Protein AF-A0A2V8IV79-F1 (afdb_monomer)

Radius of gyration: 15.69 Å; Cα contacts (8 Å, |Δi|>4): 35; chains: 1; bounding box: 48×17×33 Å

Nearest PDB structures (foldseek):
  1tfe-assembly1_A-2  TM=7.628E-01  e=1.329E+00  Thermus thermophilus
  3ro4-assembly1_B  TM=9.364E-01  e=3.632E+00  Homo sapiens
  2hlz-assembly1_B  TM=7.466E-01  e=1.858E+00  Homo sapiens
  5zwa-assembly1_B  TM=8.436E-01  e=6.638E+00  Salmonella enterica
  4eum-assembly1_A  TM=7.626E-01  e=6.638E+00  Oceanicola granulosus HTCC2516

Secondary structure (DSSP, 8-state):
-PPTT--SHHHHHHHHHHHHHHHHTT--HHHHHHHHHHHHHHHHHHHHHHHHHHHHHTS---

Sequence (62 aa):
MPPRGVKGAKNKRMYEKIKKSAKGRGRSAKTAKRIAAATVNKRRSSAKRSRAAKKSSGGKKK

pLDDT: mean 82.87, std 13.77, range [49.38, 97.06]

Foldseek 3Di:
DQDPQQDDDVLVVQLVVQLVVCVVVVDDSVVSSVRSRVVSNVVVVVVVVVVVVVVVVVPDDD

Mean predicted aligned error: 6.94 Å

Structure (mmCIF, N/CA/C/O backbone):
data_AF-A0A2V8IV79-F1
#
_entry.id   AF-A0A2V8IV79-F1
#
loop_
_atom_site.group_PDB
_atom_site.id
_atom_site.type_symbol
_atom_site.label_atom_id
_atom_site.label_alt_id
_atom_site.label_comp_id
_atom_site.label_asym_id
_atom_site.label_entity_id
_atom_site.label_seq_id
_atom_site.pdbx_PDB_ins_code
_atom_site.Cartn_x
_atom_site.Cartn_y
_atom_site.Cartn_z
_atom_site.occupancy
_atom_site.B_iso_or_equiv
_atom_site.auth_seq_id
_atom_site.auth_comp_id
_atom_site.auth_asym_id
_atom_site.auth_atom_id
_atom_site.pdbx_PDB_model_num
ATOM 1 N N . MET A 1 1 ? -9.433 10.813 -4.292 1.00 55.03 1 MET A N 1
ATOM 2 C CA . MET A 1 1 ? -8.140 10.630 -4.992 1.00 55.03 1 MET A CA 1
ATOM 3 C C . MET A 1 1 ? -7.240 9.656 -4.232 1.00 55.03 1 MET A C 1
ATOM 5 O O . MET A 1 1 ? -7.153 9.785 -3.012 1.00 55.03 1 MET A O 1
ATOM 9 N N . PRO A 1 2 ? -6.595 8.674 -4.893 1.00 60.50 2 PRO A N 1
ATOM 10 C CA . PRO A 1 2 ? -5.589 7.842 -4.242 1.00 60.50 2 PRO A CA 1
ATOM 11 C C . PRO A 1 2 ? -4.360 8.695 -3.864 1.00 60.50 2 PRO A C 1
ATOM 13 O O . PRO A 1 2 ? -4.035 9.647 -4.575 1.00 60.50 2 PRO A O 1
ATOM 16 N N . PRO A 1 3 ? -3.684 8.388 -2.746 1.00 68.62 3 PRO A N 1
ATOM 17 C CA . PRO A 1 3 ? -2.594 9.203 -2.220 1.00 68.62 3 PRO A CA 1
ATOM 18 C C . PRO A 1 3 ? -1.403 9.294 -3.186 1.00 68.62 3 PRO A C 1
ATOM 20 O O . PRO A 1 3 ? -1.149 8.381 -3.983 1.00 68.62 3 PRO A O 1
ATOM 23 N N . ARG A 1 4 ? -0.655 10.407 -3.087 1.00 62.81 4 ARG A N 1
ATOM 24 C CA . ARG A 1 4 ? 0.555 10.685 -3.878 1.00 62.81 4 ARG A CA 1
ATOM 25 C C . ARG A 1 4 ? 1.488 9.461 -3.849 1.00 62.81 4 ARG A C 1
ATOM 27 O O . ARG A 1 4 ? 1.955 9.051 -2.793 1.00 62.81 4 ARG A O 1
ATOM 34 N N . GLY A 1 5 ? 1.719 8.848 -5.015 1.00 65.00 5 GLY A N 1
ATOM 35 C CA . GLY A 1 5 ? 2.579 7.661 -5.169 1.00 65.00 5 GLY A CA 1
ATOM 36 C C . GLY A 1 5 ? 1.910 6.448 -5.826 1.00 65.00 5 GLY A C 1
ATOM 37 O O . GLY A 1 5 ? 2.591 5.679 -6.515 1.00 65.00 5 GLY A O 1
ATOM 38 N N . VAL A 1 6 ? 0.579 6.340 -5.743 1.00 71.12 6 VAL A N 1
ATOM 39 C CA . VAL A 1 6 ? -0.217 5.293 -6.409 1.00 71.12 6 VAL A CA 1
ATOM 40 C C . VAL A 1 6 ? -0.413 5.640 -7.895 1.00 71.12 6 VAL A C 1
ATOM 42 O O . VAL A 1 6 ? -1.467 6.106 -8.320 1.00 71.12 6 VAL A O 1
ATOM 45 N N . LYS A 1 7 ? 0.636 5.449 -8.705 1.00 76.69 7 LYS A N 1
ATOM 46 C CA . LYS A 1 7 ? 0.603 5.688 -10.163 1.00 76.69 7 LYS A CA 1
ATOM 47 C C . LYS A 1 7 ? 0.305 4.393 -10.932 1.00 76.69 7 LYS A C 1
ATOM 49 O O . LYS A 1 7 ? 0.918 3.367 -10.641 1.00 76.69 7 LYS A O 1
ATOM 54 N N . GLY A 1 8 ? -0.594 4.456 -11.918 1.00 82.94 8 GLY A N 1
ATOM 55 C CA . GLY A 1 8 ? -0.959 3.344 -12.812 1.00 82.94 8 GLY A CA 1
ATOM 56 C C . GLY A 1 8 ? -2.128 2.467 -12.330 1.00 82.94 8 GLY A C 1
ATOM 57 O O . GLY A 1 8 ? -2.371 2.333 -11.128 1.00 82.94 8 GLY A O 1
ATOM 58 N N . ALA A 1 9 ? -2.839 1.843 -13.279 1.00 86.56 9 ALA A N 1
ATOM 59 C CA . ALA A 1 9 ? -4.065 1.068 -13.035 1.00 86.56 9 ALA A CA 1
ATOM 60 C C . ALA A 1 9 ? -3.870 -0.083 -12.028 1.00 86.56 9 ALA A C 1
ATOM 62 O O . ALA A 1 9 ? -4.623 -0.211 -11.061 1.00 86.56 9 ALA A O 1
ATOM 63 N N . LYS A 1 10 ? -2.782 -0.856 -12.170 1.00 87.81 10 LYS A N 1
ATOM 64 C CA . LYS A 1 10 ? -2.438 -1.962 -11.255 1.00 87.81 10 LYS A CA 1
ATOM 65 C C . LYS A 1 10 ? -2.276 -1.500 -9.805 1.00 87.81 10 LYS A C 1
ATOM 67 O O . LYS A 1 10 ? -2.698 -2.182 -8.873 1.00 87.81 10 LYS A O 1
ATOM 72 N N . ASN A 1 11 ? -1.656 -0.341 -9.600 1.00 89.00 11 ASN A N 1
ATOM 73 C CA . ASN A 1 11 ? -1.402 0.184 -8.261 1.00 89.00 11 ASN A CA 1
ATOM 74 C C . ASN A 1 11 ? -2.676 0.766 -7.639 1.00 89.00 11 ASN A C 1
ATOM 76 O O . ASN A 1 11 ? -2.894 0.554 -6.448 1.00 89.00 11 ASN A O 1
ATOM 80 N N . LYS A 1 12 ? -3.549 1.397 -8.440 1.00 90.06 12 LYS A N 1
ATOM 81 C CA . LYS A 1 12 ? -4.882 1.843 -7.998 1.00 90.06 12 LYS A CA 1
ATOM 82 C C . LYS A 1 12 ? -5.748 0.664 -7.530 1.00 90.06 12 LYS 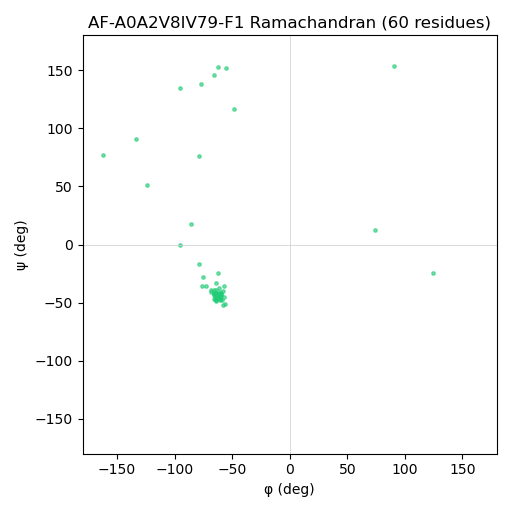A C 1
ATOM 84 O O . LYS A 1 12 ? -6.275 0.708 -6.422 1.00 90.06 12 LYS A O 1
ATOM 89 N N . ARG A 1 13 ? -5.815 -0.432 -8.302 1.00 92.12 13 ARG A N 1
ATOM 90 C CA . ARG A 1 13 ? -6.563 -1.646 -7.907 1.00 92.12 13 ARG A CA 1
ATOM 91 C C . ARG A 1 13 ? -6.027 -2.251 -6.607 1.00 92.12 13 ARG A C 1
ATOM 93 O O . ARG A 1 13 ? -6.805 -2.647 -5.746 1.00 92.12 13 ARG A O 1
ATOM 100 N N . MET A 1 14 ? -4.702 -2.310 -6.446 1.00 92.44 14 MET A N 1
ATOM 101 C CA . MET A 1 14 ? -4.098 -2.868 -5.232 1.00 92.44 14 MET A CA 1
ATOM 102 C C . MET A 1 14 ? -4.354 -1.988 -4.003 1.00 92.44 14 MET A C 1
ATOM 104 O O . MET A 1 14 ? -4.645 -2.513 -2.932 1.00 92.44 14 MET A O 1
ATOM 108 N N . TYR A 1 15 ? -4.304 -0.664 -4.173 1.00 94.38 15 TYR A N 1
ATOM 109 C CA . TYR A 1 15 ? -4.662 0.287 -3.125 1.00 94.38 15 TYR A CA 1
ATOM 110 C C . TYR A 1 15 ? -6.087 0.042 -2.609 1.00 94.38 15 TYR A C 1
ATOM 112 O O . TYR A 1 15 ? -6.273 -0.128 -1.405 1.00 94.38 15 TYR A O 1
ATOM 120 N N . GLU A 1 16 ? -7.077 -0.051 -3.502 1.00 93.56 16 GLU A N 1
ATOM 121 C CA . GLU A 1 16 ? -8.469 -0.277 -3.090 1.00 93.56 16 GLU A CA 1
ATOM 122 C C . GLU A 1 16 ? -8.670 -1.652 -2.437 1.00 93.56 16 GLU A C 1
ATOM 124 O O . GLU A 1 16 ? -9.348 -1.738 -1.412 1.00 93.56 16 GLU A O 1
ATOM 129 N N . LYS A 1 17 ? -8.016 -2.715 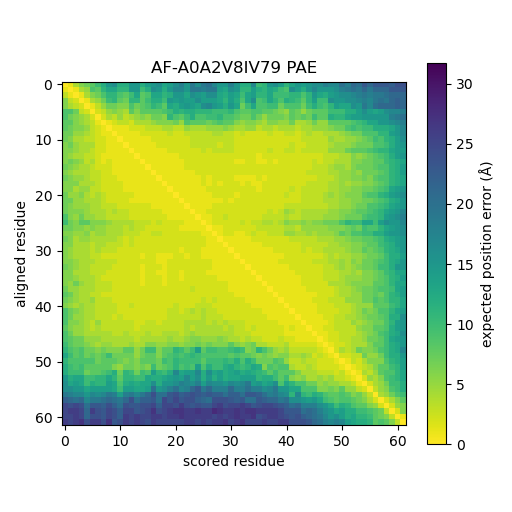-2.933 1.00 95.75 17 LYS A N 1
ATOM 130 C CA . LYS A 1 17 ? -8.071 -4.042 -2.290 1.00 95.75 17 LYS A CA 1
ATOM 131 C C . LYS A 1 17 ? -7.526 -4.022 -0.859 1.00 95.75 17 LYS A C 1
ATOM 133 O O . LYS A 1 17 ? -8.173 -4.539 0.048 1.00 95.75 17 LYS A O 1
ATOM 138 N N . ILE A 1 18 ? -6.363 -3.404 -0.640 1.00 94.50 18 ILE A N 1
ATOM 139 C CA . ILE A 1 18 ? -5.738 -3.340 0.692 1.00 94.50 18 ILE A CA 1
ATOM 140 C C . ILE A 1 18 ? -6.560 -2.461 1.628 1.00 94.50 18 ILE A C 1
ATOM 142 O O . ILE A 1 18 ? -6.775 -2.821 2.781 1.00 94.50 18 ILE A O 1
ATOM 146 N N . LYS A 1 19 ? -7.069 -1.333 1.130 1.00 94.31 19 LYS A N 1
ATOM 147 C CA . LYS A 1 19 ? -7.950 -0.446 1.890 1.00 94.31 19 LYS A CA 1
ATOM 148 C C . LYS A 1 19 ? -9.235 -1.166 2.311 1.00 94.31 19 LYS A C 1
ATOM 150 O O . LYS A 1 19 ? -9.619 -1.045 3.471 1.00 94.31 19 LYS A O 1
ATOM 155 N N . LYS A 1 20 ? -9.872 -1.926 1.410 1.00 95.31 20 LYS A N 1
ATOM 156 C CA . LYS A 1 20 ? -11.061 -2.739 1.721 1.00 95.31 20 LYS A CA 1
ATOM 157 C C . LYS A 1 20 ? -10.735 -3.819 2.756 1.00 95.31 20 LYS A C 1
ATOM 159 O O . LYS A 1 20 ? -11.455 -3.938 3.739 1.00 95.31 20 LYS A O 1
ATOM 164 N N . SER A 1 21 ? -9.614 -4.523 2.594 1.00 97.06 21 SER A N 1
ATOM 165 C CA . SER A 1 21 ?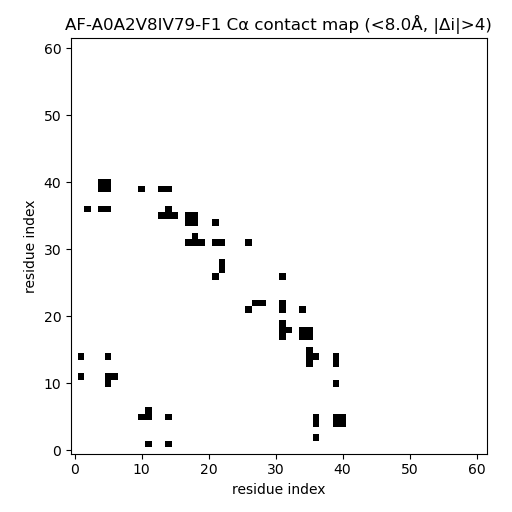 -9.157 -5.539 3.551 1.00 97.06 21 SER A CA 1
ATOM 166 C C . SER A 1 21 ? -8.875 -4.953 4.941 1.00 97.06 21 SER A C 1
ATOM 168 O O . SER A 1 21 ? -9.353 -5.476 5.940 1.00 97.06 21 SER A O 1
ATOM 170 N N . ALA A 1 22 ? -8.166 -3.824 5.022 1.00 95.88 22 ALA A N 1
ATOM 171 C CA . ALA A 1 22 ? -7.857 -3.168 6.291 1.00 95.88 22 ALA A CA 1
ATOM 172 C C . ALA A 1 22 ? -9.118 -2.663 7.007 1.00 95.88 22 ALA A C 1
ATOM 174 O O . ALA A 1 22 ? -9.220 -2.812 8.222 1.00 95.88 22 ALA A O 1
ATOM 175 N N . LYS A 1 23 ? -10.089 -2.116 6.263 1.00 94.94 23 LYS A N 1
ATOM 176 C CA . LYS A 1 23 ? -11.401 -1.751 6.814 1.00 94.94 23 LYS A CA 1
ATOM 177 C C . LYS A 1 23 ? -12.159 -2.968 7.348 1.00 94.94 23 LYS A C 1
ATOM 179 O O . LYS A 1 23 ? -12.685 -2.896 8.448 1.00 94.94 23 LYS A O 1
ATOM 184 N N . GLY A 1 24 ? -12.162 -4.083 6.611 1.00 95.88 24 GLY A N 1
ATOM 185 C CA . GLY A 1 24 ? -12.793 -5.334 7.053 1.00 95.88 24 GLY A CA 1
ATOM 186 C C . GLY A 1 24 ? -12.166 -5.924 8.320 1.00 95.88 24 GLY A C 1
ATOM 187 O O . GLY A 1 24 ? -12.837 -6.608 9.073 1.00 95.88 24 GLY A O 1
ATOM 188 N N . ARG A 1 25 ? -10.900 -5.601 8.606 1.00 95.44 25 ARG A N 1
ATOM 189 C CA . ARG A 1 25 ? -10.205 -5.962 9.855 1.00 95.44 25 ARG A CA 1
ATOM 190 C C . ARG A 1 25 ? -10.433 -4.956 10.997 1.00 95.44 25 ARG A C 1
ATOM 192 O O . ARG A 1 25 ? -9.611 -4.878 11.904 1.00 95.44 25 ARG A O 1
ATOM 199 N N . GLY A 1 26 ? -11.455 -4.105 10.904 1.00 95.50 26 GLY A N 1
ATOM 200 C CA . GLY A 1 26 ? -11.786 -3.109 11.931 1.00 95.50 26 GLY A CA 1
ATOM 201 C C . GLY A 1 26 ? -10.847 -1.898 11.996 1.00 95.50 26 GLY A C 1
ATOM 202 O O . GLY A 1 26 ? -10.891 -1.130 12.954 1.00 95.50 26 GLY A O 1
ATOM 203 N N . ARG A 1 27 ? -9.969 -1.674 11.005 1.00 96.00 27 ARG A N 1
ATOM 204 C CA . ARG A 1 27 ? -9.101 -0.483 11.011 1.00 96.00 27 ARG A CA 1
ATOM 205 C C . ARG A 1 27 ? -9.880 0.756 10.581 1.00 96.00 27 ARG A C 1
ATOM 207 O O . ARG A 1 27 ? -10.584 0.741 9.571 1.00 96.00 27 ARG A O 1
ATOM 214 N N . SER A 1 28 ? -9.638 1.872 11.271 1.00 96.06 28 SER A N 1
ATOM 215 C CA . SER A 1 28 ? -10.206 3.173 10.903 1.00 96.06 28 SER A CA 1
ATOM 216 C C . SER A 1 28 ? -9.877 3.555 9.456 1.00 96.06 28 SER A C 1
ATOM 218 O O . SER A 1 28 ? -8.832 3.186 8.906 1.00 96.06 28 SER A O 1
ATOM 220 N N . ALA A 1 29 ? -10.740 4.352 8.821 1.00 91.31 29 ALA A N 1
ATOM 221 C CA . ALA A 1 29 ? -10.553 4.754 7.427 1.00 91.31 29 ALA A CA 1
ATOM 222 C C . ALA A 1 29 ? -9.206 5.465 7.188 1.00 91.31 29 ALA A C 1
ATOM 224 O O . ALA A 1 29 ? -8.580 5.265 6.144 1.00 91.31 29 ALA A O 1
ATOM 225 N N . LYS A 1 30 ? -8.736 6.262 8.157 1.00 92.50 30 LYS A N 1
ATOM 226 C CA . LYS A 1 30 ? -7.436 6.949 8.109 1.00 92.50 30 LYS A CA 1
ATOM 227 C C . LYS A 1 30 ? -6.281 5.942 8.139 1.00 92.50 30 LYS A C 1
ATOM 229 O O . LYS A 1 30 ? -5.391 6.006 7.289 1.00 92.50 30 LYS A O 1
ATOM 234 N N . THR A 1 31 ? -6.339 4.965 9.043 1.00 94.38 31 THR A N 1
ATOM 235 C CA . THR A 1 31 ? -5.336 3.896 9.152 1.00 94.38 31 THR A CA 1
ATOM 236 C C . THR A 1 31 ? -5.335 2.994 7.920 1.00 94.38 31 THR A C 1
ATOM 238 O O . THR A 1 31 ? -4.274 2.733 7.358 1.00 94.38 31 THR A O 1
ATOM 241 N N . ALA A 1 32 ? -6.505 2.599 7.415 1.00 94.94 32 ALA A N 1
ATOM 242 C CA . ALA A 1 32 ? -6.629 1.796 6.201 1.00 94.94 32 ALA A CA 1
ATOM 243 C C . ALA A 1 32 ? -6.027 2.499 4.971 1.00 94.94 32 ALA A C 1
ATOM 245 O O . ALA A 1 32 ? -5.284 1.883 4.203 1.00 94.94 32 ALA A O 1
ATOM 246 N N . LYS A 1 33 ? -6.285 3.807 4.804 1.00 92.19 33 LYS A N 1
ATOM 247 C CA . LYS A 1 33 ? -5.674 4.621 3.738 1.00 92.19 33 LYS A CA 1
ATOM 248 C C . LYS A 1 33 ? -4.146 4.653 3.860 1.00 92.19 33 LYS A C 1
ATOM 250 O O . LYS A 1 33 ? -3.468 4.517 2.840 1.00 92.19 33 LYS A O 1
ATOM 255 N N . ARG A 1 34 ? -3.613 4.811 5.079 1.00 93.38 34 ARG A N 1
ATOM 256 C CA . ARG A 1 34 ? -2.165 4.830 5.352 1.00 93.38 34 ARG A CA 1
ATOM 257 C C . ARG A 1 34 ? -1.512 3.489 5.015 1.00 93.38 34 ARG A C 1
ATOM 259 O O . ARG A 1 34 ? -0.526 3.479 4.285 1.00 93.38 34 ARG A O 1
ATOM 266 N N . ILE A 1 35 ? -2.095 2.380 5.477 1.00 93.81 35 ILE A N 1
ATOM 267 C CA . ILE A 1 35 ? -1.612 1.019 5.193 1.00 93.81 35 ILE A CA 1
ATOM 268 C C . ILE A 1 35 ? -1.571 0.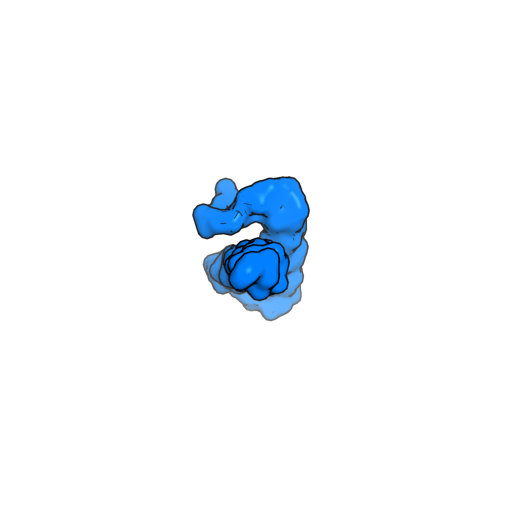787 3.680 1.00 93.81 35 ILE A C 1
ATOM 270 O O . ILE A 1 35 ?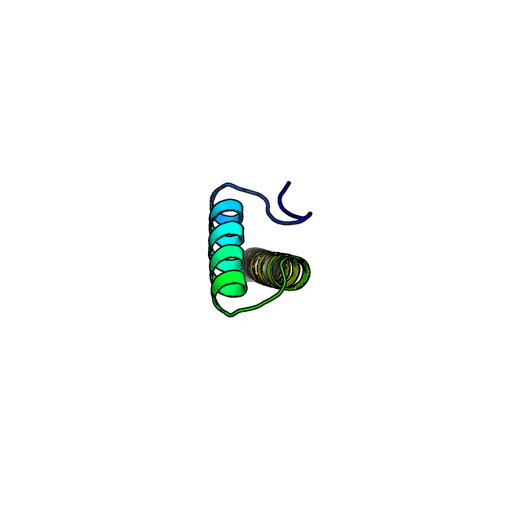 -0.523 0.456 3.133 1.00 93.81 35 ILE A O 1
ATOM 274 N N . ALA A 1 36 ? -2.678 1.053 2.981 1.00 93.25 36 ALA A N 1
ATOM 275 C CA . ALA A 1 36 ? -2.758 0.858 1.537 1.00 93.25 36 ALA A CA 1
ATOM 276 C C . ALA A 1 36 ? -1.727 1.699 0.762 1.00 93.25 36 ALA A C 1
ATOM 278 O O . ALA A 1 36 ? -1.094 1.201 -0.173 1.00 93.25 36 ALA A O 1
ATOM 279 N N . ALA A 1 37 ? -1.519 2.958 1.160 1.00 91.75 37 ALA A N 1
ATOM 280 C CA . ALA A 1 37 ? -0.516 3.827 0.550 1.00 91.75 37 ALA A CA 1
ATOM 281 C C . ALA A 1 37 ? 0.909 3.303 0.774 1.00 91.75 37 ALA A C 1
ATOM 283 O O . ALA A 1 37 ? 1.684 3.198 -0.179 1.00 91.75 37 ALA A O 1
ATOM 284 N N . ALA A 1 38 ? 1.239 2.938 2.016 1.00 91.94 38 ALA A N 1
ATOM 285 C CA . ALA A 1 38 ? 2.557 2.441 2.395 1.00 91.94 38 ALA A CA 1
ATOM 286 C C . ALA A 1 38 ? 2.912 1.153 1.639 1.00 91.94 38 ALA A C 1
ATOM 288 O O . ALA A 1 38 ? 3.999 1.053 1.066 1.00 91.94 38 ALA A O 1
ATOM 289 N N . THR A 1 39 ? 1.977 0.203 1.544 1.00 93.50 39 THR A N 1
ATOM 290 C CA . THR A 1 39 ? 2.199 -1.059 0.824 1.00 93.50 39 THR A CA 1
A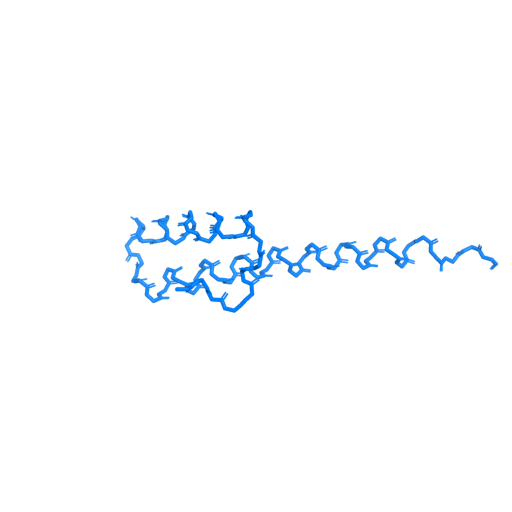TOM 291 C C . THR A 1 39 ? 2.443 -0.832 -0.668 1.00 93.50 39 THR A C 1
ATOM 293 O O . THR A 1 39 ? 3.376 -1.400 -1.242 1.00 93.50 39 THR A O 1
ATOM 296 N N . VAL A 1 40 ? 1.642 0.020 -1.318 1.00 91.94 40 VAL A N 1
ATOM 297 C CA 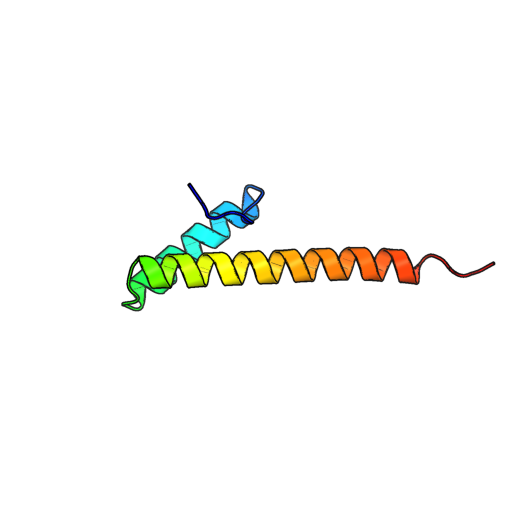. VAL A 1 40 ? 1.825 0.325 -2.746 1.00 91.94 40 VAL A CA 1
ATOM 298 C C . VAL A 1 40 ? 3.144 1.062 -2.989 1.00 91.94 40 VAL A C 1
ATOM 300 O O . VAL A 1 40 ? 3.867 0.720 -3.929 1.00 91.94 40 VAL A O 1
ATOM 303 N N . ASN A 1 41 ? 3.492 2.028 -2.135 1.00 89.31 41 ASN A N 1
ATOM 304 C CA . ASN A 1 41 ? 4.743 2.774 -2.246 1.00 89.31 41 ASN A CA 1
ATOM 305 C C . ASN A 1 41 ? 5.967 1.864 -2.053 1.00 89.31 41 ASN A C 1
ATOM 307 O O . ASN A 1 41 ? 6.891 1.946 -2.865 1.00 89.31 41 ASN A O 1
ATOM 311 N N . LYS A 1 42 ? 5.937 0.942 -1.076 1.00 90.56 42 LYS A N 1
ATOM 312 C CA . LYS A 1 42 ? 6.987 -0.073 -0.855 1.00 90.56 42 LYS A CA 1
ATOM 313 C C . LYS A 1 42 ? 7.162 -0.987 -2.070 1.00 90.56 42 LYS A C 1
ATOM 315 O O . LYS A 1 42 ? 8.280 -1.223 -2.523 1.00 90.56 42 LYS A O 1
ATOM 320 N N . ARG A 1 43 ? 6.062 -1.468 -2.658 1.00 89.81 43 ARG A N 1
ATOM 321 C CA . ARG A 1 43 ? 6.128 -2.300 -3.871 1.00 89.81 43 ARG A CA 1
ATOM 322 C C . ARG A 1 43 ? 6.715 -1.523 -5.053 1.00 89.81 43 ARG A C 1
ATOM 324 O O . ARG A 1 43 ? 7.530 -2.054 -5.804 1.00 89.81 43 ARG A O 1
ATOM 331 N N . ARG A 1 44 ? 6.326 -0.256 -5.220 1.00 87.00 44 ARG A N 1
ATOM 332 C CA . ARG A 1 44 ? 6.852 0.605 -6.288 1.00 87.00 44 ARG A CA 1
ATOM 333 C C . ARG A 1 44 ? 8.345 0.880 -6.115 1.00 87.00 44 ARG A C 1
ATOM 335 O O . ARG A 1 44 ? 9.070 0.841 -7.106 1.00 87.00 44 ARG A O 1
ATOM 342 N N . SER A 1 45 ? 8.800 1.189 -4.900 1.00 87.12 45 SER A N 1
ATOM 343 C CA . SER A 1 45 ? 10.218 1.451 -4.630 1.00 87.12 45 SER A CA 1
ATOM 344 C C . SER A 1 45 ? 11.069 0.200 -4.845 1.00 87.12 45 SER A C 1
ATOM 346 O O . SER A 1 45 ? 12.100 0.293 -5.505 1.00 87.12 45 SER A O 1
ATOM 348 N N . SER A 1 46 ? 10.599 -0.971 -4.407 1.00 86.44 46 SER A N 1
ATOM 349 C CA . SER A 1 46 ? 11.248 -2.259 -4.686 1.00 86.44 46 SER A CA 1
ATOM 350 C C . SER A 1 46 ? 11.372 -2.526 -6.194 1.00 86.44 46 SER A C 1
ATOM 352 O O . SER A 1 46 ? 12.468 -2.787 -6.686 1.00 86.44 46 SER A O 1
ATOM 354 N N . ALA A 1 47 ? 10.293 -2.334 -6.962 1.00 84.75 47 ALA A N 1
ATOM 355 C CA . ALA A 1 47 ? 10.327 -2.499 -8.417 1.00 84.75 47 ALA A CA 1
ATOM 356 C C . ALA A 1 47 ? 11.298 -1.521 -9.107 1.00 84.75 47 ALA A C 1
ATOM 358 O O . ALA A 1 47 ? 11.980 -1.892 -10.061 1.00 84.75 47 ALA A O 1
ATOM 359 N N . LYS A 1 48 ? 11.389 -0.274 -8.623 1.00 82.62 48 LYS A N 1
ATOM 360 C CA . LYS A 1 48 ? 12.370 0.702 -9.121 1.00 82.62 48 LYS A CA 1
ATOM 361 C C . LYS A 1 48 ? 13.806 0.269 -8.825 1.00 82.62 48 LYS A C 1
ATOM 363 O O . LYS A 1 48 ? 14.627 0.308 -9.734 1.00 82.62 48 LYS A O 1
ATOM 368 N N . ARG A 1 49 ? 14.093 -0.164 -7.592 1.00 74.25 49 ARG A N 1
ATOM 369 C CA . ARG A 1 49 ? 15.422 -0.662 -7.197 1.00 74.25 49 ARG A CA 1
ATOM 370 C C . ARG A 1 49 ? 15.835 -1.873 -8.027 1.00 74.25 49 ARG A C 1
ATOM 372 O O . ARG A 1 49 ? 16.954 -1.901 -8.510 1.00 74.25 49 ARG A O 1
ATOM 379 N N . SER A 1 50 ? 14.919 -2.810 -8.276 1.00 76.31 50 SER A N 1
ATOM 380 C CA . SER A 1 50 ? 15.183 -3.974 -9.133 1.00 76.31 50 SER A CA 1
ATOM 381 C C . SER A 1 50 ? 15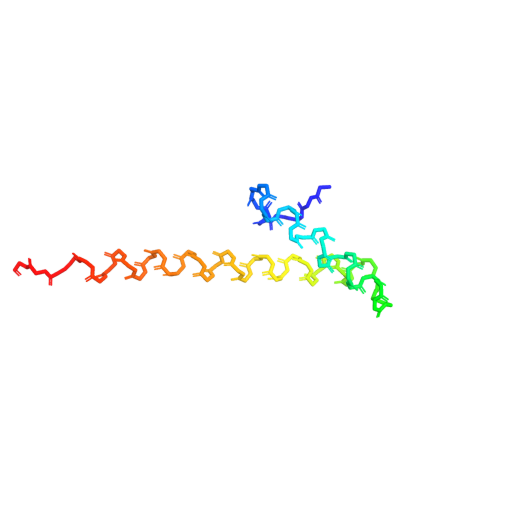.554 -3.573 -10.567 1.00 76.31 50 SER A C 1
ATOM 383 O O . SER A 1 50 ? 16.519 -4.090 -11.121 1.00 76.31 50 SER A O 1
ATOM 385 N N . ARG A 1 51 ? 14.848 -2.598 -11.159 1.00 76.62 51 ARG A N 1
ATOM 386 C CA . ARG A 1 51 ? 15.200 -2.065 -12.488 1.00 76.62 51 ARG A CA 1
ATOM 387 C C . ARG A 1 51 ? 16.560 -1.367 -12.497 1.00 76.62 51 ARG A C 1
ATOM 389 O O . ARG A 1 51 ? 17.318 -1.552 -13.441 1.00 76.62 51 ARG A O 1
ATOM 396 N N . ALA A 1 52 ? 16.859 -0.582 -11.462 1.00 75.25 52 ALA A N 1
ATOM 397 C CA . ALA A 1 52 ? 18.150 0.087 -11.328 1.00 75.25 52 ALA A CA 1
ATOM 398 C C . ALA A 1 52 ? 19.297 -0.928 -11.183 1.00 75.25 52 ALA A C 1
ATOM 400 O O . ALA A 1 52 ? 20.280 -0.824 -11.906 1.00 75.25 52 ALA A O 1
ATOM 401 N N . ALA A 1 53 ? 19.119 -1.954 -10.343 1.00 72.69 53 ALA A N 1
ATOM 402 C CA . ALA A 1 53 ? 20.094 -3.024 -10.134 1.00 72.69 53 ALA A CA 1
ATOM 403 C C . ALA A 1 53 ? 20.384 -3.817 -11.420 1.00 72.69 53 ALA A C 1
ATOM 405 O O . ALA A 1 53 ? 21.539 -4.098 -11.725 1.00 72.69 53 ALA A O 1
ATOM 406 N N . LYS A 1 54 ? 19.351 -4.116 -12.223 1.00 66.69 54 LYS A N 1
ATOM 407 C CA . LYS A 1 54 ? 19.530 -4.758 -13.537 1.00 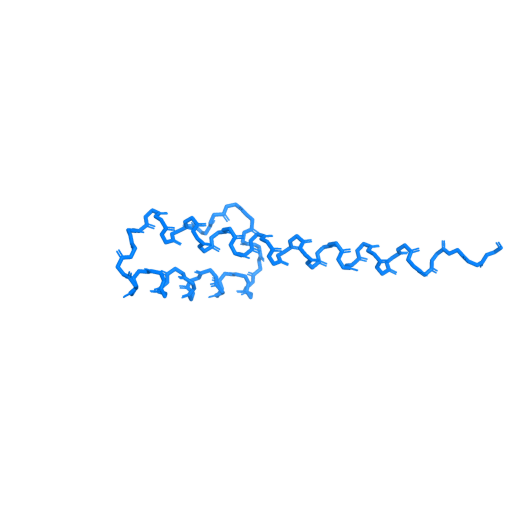66.69 54 LYS A CA 1
ATOM 408 C C . LYS A 1 54 ? 20.298 -3.882 -14.532 1.00 66.69 54 LYS A C 1
ATOM 410 O O . LYS A 1 54 ? 21.027 -4.404 -15.367 1.00 66.69 54 LYS A O 1
ATOM 415 N N . LYS A 1 55 ? 20.136 -2.557 -14.458 1.00 65.00 55 LYS A N 1
ATOM 416 C CA . LYS A 1 55 ? 20.859 -1.621 -15.329 1.00 65.00 55 LYS A CA 1
ATOM 417 C C . LYS A 1 55 ? 22.339 -1.518 -14.941 1.00 65.00 55 LYS A C 1
ATOM 419 O O . LYS A 1 55 ? 23.176 -1.409 -15.827 1.00 65.00 55 LYS A O 1
ATOM 424 N N . SER A 1 56 ? 22.666 -1.590 -13.649 1.00 62.69 56 SER A N 1
ATOM 425 C CA . SER A 1 56 ? 24.059 -1.571 -13.179 1.00 62.69 56 SER A CA 1
ATOM 426 C C . SER A 1 56 ? 24.799 -2.894 -13.401 1.00 62.69 56 SER A C 1
ATOM 428 O O . SER A 1 56 ? 26.009 -2.873 -13.580 1.00 62.69 56 SER A O 1
ATOM 430 N N . SER A 1 57 ? 24.103 -4.037 -13.428 1.00 58.94 57 SER A N 1
ATOM 431 C CA . SER A 1 57 ? 24.737 -5.352 -13.626 1.00 58.94 57 SER A CA 1
ATOM 432 C C . SER A 1 57 ? 25.089 -5.676 -15.085 1.00 58.94 57 SER A C 1
ATOM 434 O O . SER A 1 57 ? 25.869 -6.586 -15.327 1.00 58.94 57 SER A O 1
ATOM 436 N N . GLY A 1 58 ? 24.515 -4.963 -16.060 1.00 60.69 58 GLY A N 1
ATOM 437 C CA . GLY A 1 58 ? 24.787 -5.170 -17.492 1.00 60.69 58 GLY A CA 1
ATOM 438 C C . GLY A 1 58 ? 25.854 -4.248 -18.089 1.00 60.69 58 GLY A C 1
ATOM 439 O O . GLY A 1 58 ? 26.125 -4.332 -19.280 1.00 60.69 58 GLY A O 1
ATOM 440 N N . GLY A 1 59 ? 26.429 -3.341 -17.295 1.00 58.75 59 GLY A N 1
ATOM 441 C CA . GLY A 1 59 ? 27.243 -2.229 -17.787 1.00 58.75 59 GLY A CA 1
ATOM 442 C C . GLY A 1 59 ? 28.642 -2.173 -17.188 1.00 58.75 59 GLY A C 1
ATOM 443 O O . GLY A 1 59 ? 29.016 -1.127 -16.673 1.00 58.75 59 GLY A O 1
ATOM 444 N N . LYS A 1 60 ? 29.403 -3.274 -17.207 1.00 55.56 60 LYS A N 1
ATOM 445 C CA . LYS A 1 60 ? 30.873 -3.226 -17.082 1.00 55.56 60 LYS A CA 1
ATOM 446 C C . LYS A 1 60 ? 31.521 -4.536 -17.555 1.00 55.56 60 LYS A C 1
ATOM 448 O O . LYS A 1 60 ? 31.910 -5.384 -16.764 1.00 55.56 60 LYS A O 1
ATOM 453 N N . LYS A 1 61 ? 31.603 -4.698 -18.874 1.00 57.41 61 LYS A N 1
ATOM 454 C CA . LYS A 1 61 ? 32.652 -5.478 -19.543 1.00 57.41 61 LYS A CA 1
ATOM 455 C C . LYS A 1 61 ? 33.148 -4.625 -20.710 1.00 57.41 61 LYS A C 1
ATOM 457 O O . LYS A 1 61 ? 32.539 -4.623 -21.775 1.00 57.41 61 LYS A O 1
ATOM 462 N N . LYS A 1 62 ? 34.171 -3.824 -20.448 1.00 49.38 62 LYS A N 1
ATOM 463 C CA . LYS A 1 62 ? 35.104 -3.275 -21.429 1.00 49.38 62 LYS A CA 1
ATOM 464 C C . LYS A 1 62 ? 36.466 -3.296 -20.765 1.00 49.38 62 LYS A C 1
ATOM 466 O O . LYS A 1 62 ? 36.490 -2.953 -19.560 1.00 49.38 62 LYS A O 1
#

Solvent-accessible surface area (backbone atoms only — not comparable to full-atom values): 3590 Å² total; per-residue (Å²): 132,83,62,96,74,59,68,59,71,74,39,47,54,49,30,53,52,42,26,52,52,34,40,75,70,73,37,52,73,70,56,13,50,50,52,18,47,50,55,49,43,53,54,52,51,52,56,50,49,53,53,52,52,56,57,61,73,73,67,82,90,127